Protein AF-A0A7C6M1J1-F1 (afdb_monomer_lite)

Radius of gyration: 15.51 Å; chains: 1; bounding box: 32×45×40 Å

pLDDT: mean 84.61, std 15.0, range [35.75, 97.56]

Structure (mmCIF, N/CA/C/O backbone):
data_AF-A0A7C6M1J1-F1
#
_entry.id   AF-A0A7C6M1J1-F1
#
loop_
_atom_site.group_PDB
_atom_site.id
_atom_site.type_symbol
_atom_site.label_atom_id
_atom_site.label_alt_id
_atom_site.label_comp_id
_atom_site.label_asym_id
_atom_site.label_entity_id
_atom_site.label_seq_id
_atom_site.pdbx_PDB_ins_code
_atom_site.Cartn_x
_atom_site.Cartn_y
_atom_site.Cartn_z
_atom_site.occupancy
_atom_site.B_iso_or_equiv
_atom_site.auth_seq_id
_atom_site.auth_comp_id
_atom_site.auth_asym_id
_atom_site.auth_atom_id
_atom_site.pdbx_PDB_model_num
ATOM 1 N N . MET A 1 1 ? -4.791 -29.884 -17.480 1.00 39.75 1 MET A N 1
ATOM 2 C CA . MET A 1 1 ? -4.613 -28.633 -18.248 1.00 39.75 1 MET A CA 1
ATOM 3 C C . MET A 1 1 ? -5.815 -27.739 -17.999 1.00 39.75 1 MET A C 1
ATOM 5 O O . MET A 1 1 ? -6.858 -27.961 -18.596 1.00 39.75 1 MET A O 1
ATOM 9 N N . ARG A 1 2 ? -5.715 -26.798 -17.052 1.00 35.75 2 ARG A N 1
ATOM 10 C CA . ARG A 1 2 ? -6.726 -25.742 -16.905 1.00 35.75 2 ARG A CA 1
ATOM 11 C C . ARG A 1 2 ? -6.400 -24.672 -17.945 1.00 35.75 2 ARG A C 1
ATOM 13 O O . ARG A 1 2 ? -5.273 -24.196 -17.995 1.00 35.75 2 ARG A O 1
ATOM 20 N N . SER A 1 3 ? -7.354 -24.401 -18.826 1.00 39.66 3 SER A N 1
ATOM 21 C CA . SER A 1 3 ? -7.228 -23.430 -19.911 1.00 39.66 3 SER A CA 1
ATOM 22 C C . SER A 1 3 ? -7.026 -22.025 -19.330 1.00 39.66 3 SER A C 1
ATOM 24 O O . SER A 1 3 ? -7.939 -21.470 -18.720 1.00 39.66 3 SER A O 1
ATOM 26 N N . PHE A 1 4 ? -5.840 -21.451 -19.552 1.00 48.91 4 PHE A N 1
ATOM 27 C CA . PHE A 1 4 ? -5.461 -20.077 -19.188 1.00 48.91 4 PHE A CA 1
ATOM 28 C C . PHE A 1 4 ? -6.349 -18.996 -19.835 1.00 48.91 4 PHE A C 1
ATOM 30 O O . PHE A 1 4 ? -6.321 -17.846 -19.424 1.00 48.91 4 PHE A O 1
ATOM 37 N N . ILE A 1 5 ? -7.178 -19.365 -20.817 1.00 41.62 5 ILE A N 1
ATOM 38 C CA . ILE A 1 5 ? -8.053 -18.447 -21.560 1.00 41.62 5 ILE A CA 1
ATOM 39 C C . ILE A 1 5 ? -9.382 -18.184 -20.811 1.00 41.62 5 ILE A C 1
ATOM 41 O O . ILE A 1 5 ? -10.115 -17.265 -21.160 1.00 41.62 5 ILE A O 1
ATOM 45 N N . GLN A 1 6 ? -9.697 -18.946 -19.750 1.00 38.12 6 GLN A N 1
ATOM 46 C CA . GLN A 1 6 ? -10.989 -18.871 -19.041 1.00 38.12 6 GLN A CA 1
ATOM 47 C C . GLN A 1 6 ? -10.956 -18.101 -17.702 1.00 38.12 6 GLN A C 1
ATOM 49 O O . GLN A 1 6 ? -11.938 -18.108 -16.963 1.00 38.12 6 GLN A O 1
ATOM 54 N N . GLN A 1 7 ? -9.861 -17.398 -17.396 1.00 42.59 7 GLN A N 1
ATOM 55 C CA . GLN A 1 7 ? -9.900 -16.237 -16.503 1.00 42.59 7 GLN A CA 1
ATOM 56 C C . GLN A 1 7 ? -10.086 -15.017 -17.408 1.00 42.59 7 GLN A C 1
ATOM 58 O O . GLN A 1 7 ? -9.130 -14.542 -18.010 1.00 42.59 7 GLN A O 1
ATOM 63 N N . TYR A 1 8 ? -11.339 -14.577 -17.576 1.00 45.59 8 TYR A N 1
ATOM 64 C CA . TYR A 1 8 ? -11.719 -13.305 -18.213 1.00 45.59 8 TYR A CA 1
ATOM 65 C C . TYR A 1 8 ? -10.682 -12.213 -17.905 1.00 45.59 8 TYR A C 1
ATOM 67 O O . TYR A 1 8 ? -10.181 -12.224 -16.798 1.00 45.59 8 TYR A O 1
ATOM 75 N N . MET A 1 9 ? -10.334 -11.304 -18.823 1.00 53.41 9 MET A N 1
ATOM 76 C CA . MET A 1 9 ? -9.285 -10.272 -18.638 1.00 53.41 9 MET A CA 1
ATOM 77 C C . MET A 1 9 ? -9.428 -9.459 -17.319 1.00 53.41 9 MET A C 1
ATOM 79 O O . MET A 1 9 ? -9.960 -8.352 -17.332 1.00 53.41 9 MET A O 1
ATOM 83 N N . VAL A 1 10 ? -8.977 -9.996 -16.176 1.00 68.31 10 VAL A N 1
ATOM 84 C CA . VAL A 1 10 ? -9.062 -9.367 -14.837 1.00 68.31 10 VAL A CA 1
ATOM 85 C C . VAL A 1 10 ? -7.762 -8.630 -14.501 1.00 68.31 10 VAL A C 1
ATOM 87 O O . VAL A 1 10 ? -7.732 -7.828 -13.568 1.00 68.31 10 VAL A O 1
ATOM 90 N N . SER A 1 11 ? -6.687 -8.889 -15.252 1.00 82.12 11 SER A N 1
ATOM 91 C CA . SER A 1 11 ? -5.349 -8.381 -14.970 1.00 82.12 11 SER A CA 1
ATOM 92 C C . SER A 1 11 ? -4.701 -7.682 -16.168 1.00 82.12 11 SER A C 1
ATOM 94 O O . SER A 1 11 ? -4.894 -8.059 -17.325 1.00 82.12 11 SER A O 1
ATOM 96 N N . ALA A 1 12 ? -3.909 -6.653 -15.876 1.00 91.56 12 ALA A N 1
ATOM 97 C CA . ALA A 1 12 ? -2.985 -6.013 -16.802 1.00 91.56 12 ALA A CA 1
ATOM 98 C C . ALA A 1 12 ? -1.554 -6.219 -16.301 1.00 91.56 12 ALA A C 1
ATOM 100 O O . ALA A 1 12 ? -1.294 -6.091 -15.107 1.00 91.56 12 ALA A O 1
ATOM 101 N N . GLN A 1 13 ? -0.632 -6.515 -17.213 1.00 93.38 13 GLN A N 1
ATOM 102 C CA . GLN A 1 13 ? 0.760 -6.824 -16.895 1.00 93.38 13 GLN A CA 1
ATOM 103 C C . GLN A 1 13 ? 1.692 -5.812 -17.559 1.00 93.38 13 GLN A C 1
ATOM 105 O O . GLN A 1 13 ? 1.496 -5.431 -18.716 1.00 93.38 13 GLN A O 1
ATOM 110 N N . TYR A 1 14 ? 2.704 -5.374 -16.817 1.00 94.50 14 TYR A N 1
ATOM 111 C CA . TYR A 1 14 ? 3.705 -4.409 -17.253 1.00 94.50 14 TYR A CA 1
ATOM 112 C C . TYR A 1 14 ? 5.095 -4.908 -16.877 1.00 94.50 14 TYR A C 1
ATOM 114 O O . TYR A 1 14 ? 5.297 -5.402 -15.773 1.00 94.50 14 TYR A O 1
ATOM 122 N N . PHE A 1 15 ? 6.078 -4.717 -17.753 1.00 92.88 15 PHE A N 1
ATOM 123 C CA . PHE A 1 15 ? 7.473 -4.949 -17.380 1.00 92.88 15 PHE A CA 1
ATOM 124 C C . PHE A 1 15 ? 7.910 -3.926 -16.332 1.00 92.88 15 PHE A C 1
ATOM 126 O O . PHE A 1 15 ? 7.716 -2.725 -16.542 1.00 92.88 15 PHE A O 1
ATOM 133 N N . ALA A 1 16 ? 8.521 -4.376 -15.232 1.00 91.44 16 ALA A N 1
ATOM 134 C CA . ALA A 1 16 ? 9.050 -3.472 -14.220 1.00 91.44 16 ALA A CA 1
ATOM 135 C C . ALA A 1 16 ? 10.371 -2.854 -14.723 1.00 91.44 16 ALA A C 1
ATOM 137 O O . ALA A 1 16 ? 11.372 -3.560 -14.892 1.00 91.44 16 ALA A O 1
ATOM 138 N N . PRO A 1 17 ? 10.428 -1.537 -14.996 1.00 92.25 17 PRO A N 1
ATOM 139 C CA . PRO A 1 17 ? 11.666 -0.908 -15.412 1.00 92.25 17 PRO A CA 1
ATOM 140 C C . PRO A 1 17 ? 12.626 -0.836 -14.224 1.00 92.25 17 PRO A C 1
ATOM 142 O O . PRO A 1 17 ? 12.234 -0.580 -13.089 1.00 92.25 17 PRO A O 1
ATOM 145 N N . ARG A 1 18 ? 13.927 -0.980 -14.481 1.00 89.12 18 ARG A N 1
ATOM 146 C CA . ARG A 1 18 ? 14.935 -0.769 -13.433 1.00 89.12 18 ARG A CA 1
ATOM 147 C C . ARG A 1 18 ? 15.025 0.710 -13.062 1.00 89.12 18 ARG A C 1
ATOM 149 O O . ARG A 1 18 ? 15.043 1.556 -13.951 1.00 89.12 18 ARG A O 1
ATOM 156 N N . GLY A 1 19 ? 15.232 1.022 -11.790 1.00 90.31 19 GLY A N 1
ATOM 157 C CA . GLY A 1 19 ? 15.528 2.381 -11.328 1.00 90.31 19 GLY A CA 1
ATOM 158 C C . GLY A 1 19 ? 14.300 3.176 -10.878 1.00 90.31 19 GLY A C 1
ATOM 159 O O . GLY A 1 19 ? 13.225 3.107 -11.472 1.00 90.31 19 GLY A O 1
ATOM 160 N N . LYS A 1 20 ? 14.511 3.959 -9.817 1.00 90.94 20 LYS A N 1
ATOM 161 C CA . LYS A 1 20 ? 13.488 4.676 -9.045 1.00 90.94 20 LYS A CA 1
ATOM 162 C C . LYS A 1 20 ? 12.581 5.566 -9.893 1.00 90.94 20 LYS A C 1
ATOM 164 O O . LYS A 1 20 ? 11.368 5.404 -9.848 1.00 90.94 20 LYS A O 1
ATOM 169 N N . GLU A 1 21 ? 13.153 6.458 -10.701 1.00 93.31 21 GLU A N 1
ATOM 170 C CA . GLU A 1 21 ? 12.374 7.412 -11.507 1.00 93.31 21 GLU A CA 1
ATOM 171 C C . GLU A 1 21 ? 11.482 6.718 -12.540 1.00 93.31 21 GLU A C 1
ATOM 173 O O . GLU A 1 21 ? 10.335 7.108 -12.739 1.00 93.31 21 GLU A O 1
ATOM 178 N N . ARG A 1 22 ? 11.975 5.640 -13.160 1.00 94.69 22 ARG A N 1
ATOM 179 C CA . ARG A 1 22 ? 11.190 4.880 -14.140 1.00 94.69 22 ARG A CA 1
ATOM 180 C C . ARG A 1 22 ? 10.049 4.110 -13.483 1.00 94.69 22 ARG A C 1
ATOM 182 O O . ARG A 1 22 ? 8.973 4.032 -14.068 1.00 94.69 22 ARG A O 1
ATOM 189 N N . LEU A 1 23 ? 10.258 3.578 -12.276 1.00 93.69 23 LEU A N 1
ATOM 190 C CA . LEU A 1 23 ? 9.185 2.961 -11.490 1.00 93.69 23 LEU A CA 1
ATOM 191 C C . LEU A 1 23 ? 8.139 3.985 -11.050 1.00 93.69 23 LEU A C 1
ATOM 193 O O . LEU A 1 23 ? 6.949 3.696 -11.136 1.00 93.69 23 LEU A O 1
ATOM 197 N N . MET A 1 24 ? 8.563 5.182 -10.636 1.00 95.25 24 MET A N 1
ATOM 198 C CA . MET A 1 24 ? 7.642 6.278 -10.322 1.00 95.25 24 MET A CA 1
ATOM 199 C C . MET A 1 24 ? 6.811 6.665 -11.551 1.00 95.25 24 MET A C 1
ATOM 201 O O . MET A 1 24 ? 5.588 6.732 -11.465 1.00 95.25 24 MET A O 1
ATOM 205 N N . PHE A 1 25 ? 7.451 6.833 -12.711 1.00 96.75 25 PHE A N 1
ATOM 206 C CA . PHE A 1 25 ? 6.751 7.139 -13.958 1.00 96.75 25 PHE A CA 1
ATOM 207 C C . PHE A 1 25 ? 5.771 6.029 -14.361 1.00 96.75 25 PHE A C 1
ATOM 209 O O . PHE A 1 25 ? 4.635 6.308 -14.735 1.00 96.75 25 PHE A O 1
ATOM 216 N N . LEU A 1 26 ? 6.164 4.755 -14.247 1.00 96.31 26 LEU A N 1
ATOM 217 C CA . LEU A 1 26 ? 5.249 3.644 -14.517 1.00 96.31 26 LEU A CA 1
ATOM 218 C C . LEU A 1 26 ? 4.061 3.635 -13.542 1.00 96.31 26 LEU A C 1
ATOM 220 O O . LEU A 1 26 ? 2.934 3.398 -13.974 1.00 96.31 26 LEU A O 1
ATOM 224 N N . GLY A 1 27 ? 4.295 3.931 -12.261 1.00 96.50 27 GLY A N 1
ATOM 225 C CA . GLY A 1 27 ? 3.242 4.097 -11.259 1.00 96.50 27 GLY A CA 1
ATOM 226 C C . GLY A 1 27 ? 2.224 5.157 -11.669 1.00 96.50 27 GLY A C 1
ATOM 227 O O . GLY A 1 27 ? 1.030 4.870 -11.711 1.00 96.50 27 GLY A O 1
ATOM 228 N N . GLU A 1 28 ? 2.681 6.340 -12.075 1.00 97.38 28 GLU A N 1
ATOM 229 C CA . GLU A 1 28 ? 1.805 7.410 -12.571 1.00 97.38 28 GLU A CA 1
ATOM 230 C C . GLU A 1 28 ? 0.944 6.934 -13.757 1.00 97.38 28 GLU A C 1
ATOM 232 O O . GLU A 1 28 ? -0.279 7.090 -13.763 1.00 97.38 28 GLU A O 1
ATOM 237 N N . GLN A 1 29 ? 1.562 6.275 -14.744 1.00 97.38 29 GLN A N 1
ATOM 238 C CA . GLN A 1 29 ? 0.852 5.759 -15.920 1.00 97.38 29 GLN A CA 1
ATOM 239 C C . GLN A 1 29 ? -0.178 4.678 -15.568 1.00 97.38 29 GLN A C 1
ATOM 241 O O . GLN A 1 29 ? -1.251 4.624 -16.174 1.00 97.38 29 GLN A O 1
ATOM 246 N N . ILE A 1 30 ? 0.131 3.803 -14.608 1.00 96.12 30 ILE A N 1
ATOM 247 C CA . ILE A 1 30 ? -0.793 2.768 -14.134 1.00 96.12 30 ILE A CA 1
ATOM 248 C C . ILE A 1 30 ? -1.949 3.393 -13.354 1.00 96.12 30 ILE A C 1
ATOM 250 O O . ILE A 1 30 ? -3.094 3.002 -13.580 1.00 96.12 30 ILE A O 1
ATOM 254 N N . ALA A 1 31 ? -1.687 4.388 -12.503 1.00 95.88 31 ALA A N 1
ATOM 255 C CA . ALA A 1 31 ? -2.737 5.112 -11.796 1.00 95.88 31 ALA A CA 1
ATOM 256 C C . ALA A 1 31 ? -3.703 5.782 -12.782 1.00 95.88 31 ALA A C 1
ATOM 258 O O . ALA A 1 31 ? -4.908 5.569 -12.679 1.00 95.88 31 ALA A O 1
ATOM 259 N N . HIS A 1 32 ? -3.195 6.482 -13.800 1.00 95.75 32 HIS A N 1
ATOM 260 C CA . HIS A 1 32 ? -4.041 7.094 -14.832 1.00 95.75 32 HIS A CA 1
ATOM 261 C C . HIS A 1 32 ? -4.907 6.089 -15.606 1.00 95.75 32 HIS A C 1
ATOM 263 O O . HIS A 1 32 ? -6.001 6.440 -16.042 1.00 95.75 32 HIS A O 1
ATOM 269 N N . LYS A 1 33 ? -4.435 4.852 -15.799 1.00 95.75 33 LYS A N 1
ATOM 270 C CA . LYS A 1 33 ? -5.155 3.829 -16.575 1.00 95.75 33 LYS A CA 1
ATOM 271 C C . LYS A 1 33 ? -6.153 3.020 -15.754 1.00 95.75 33 LYS A C 1
ATOM 273 O O . LYS A 1 33 ? -7.193 2.645 -16.286 1.00 95.75 33 LYS A O 1
ATOM 278 N N . HIS A 1 34 ? -5.823 2.708 -14.502 1.00 95.06 34 HIS A N 1
ATOM 279 C CA . HIS A 1 34 ? -6.529 1.671 -13.737 1.00 95.06 34 HIS A CA 1
ATOM 280 C C . HIS A 1 34 ? -7.237 2.175 -12.488 1.00 95.06 34 HIS A C 1
ATOM 282 O O . HIS A 1 34 ? -8.162 1.510 -12.012 1.00 95.06 34 HIS A O 1
ATOM 288 N N . LEU A 1 35 ? -6.815 3.320 -11.948 1.00 94.44 35 LEU A N 1
ATOM 289 C CA . LEU A 1 35 ? -7.343 3.842 -10.698 1.00 94.44 35 LEU A CA 1
ATOM 290 C C . LEU A 1 35 ? -8.625 4.641 -10.949 1.00 94.44 35 LEU A C 1
ATOM 292 O O . LEU A 1 35 ? -8.631 5.644 -11.659 1.00 94.44 35 LEU A O 1
ATOM 296 N N . SER A 1 36 ? -9.709 4.226 -10.306 1.00 93.75 36 SER A N 1
ATOM 297 C CA . SER A 1 36 ? -10.961 4.975 -10.248 1.00 93.75 36 SER A CA 1
ATOM 298 C C . SER A 1 36 ? -11.002 5.873 -9.010 1.00 93.75 36 SER A C 1
ATOM 300 O O . SER A 1 36 ? -10.439 5.559 -7.958 1.00 93.75 36 SER A O 1
ATOM 302 N N . TYR A 1 37 ? -11.754 6.973 -9.086 1.00 90.81 37 TYR A N 1
ATOM 303 C CA . TYR A 1 37 ? -12.039 7.824 -7.924 1.00 90.81 37 TYR A CA 1
ATOM 304 C C . TYR A 1 37 ? -12.791 7.072 -6.809 1.00 90.81 37 TYR A C 1
ATOM 306 O O . TYR A 1 37 ? -12.725 7.462 -5.645 1.00 90.81 37 TYR A O 1
ATOM 314 N N . THR A 1 38 ? -13.503 5.995 -7.155 1.00 93.31 38 THR A N 1
ATOM 315 C CA . THR A 1 38 ? -14.235 5.150 -6.201 1.00 93.31 38 THR A CA 1
ATOM 316 C C . THR A 1 38 ? -13.354 4.134 -5.489 1.00 93.31 38 THR A C 1
ATOM 318 O O . THR A 1 38 ? -13.796 3.592 -4.479 1.00 93.31 38 THR A O 1
ATOM 321 N N . ASP A 1 39 ? -12.144 3.872 -5.992 1.00 95.44 39 ASP A N 1
ATOM 322 C CA . ASP A 1 39 ? -11.244 2.887 -5.397 1.00 95.44 39 ASP A CA 1
ATOM 323 C C . ASP A 1 39 ? -10.666 3.446 -4.094 1.00 95.44 39 ASP A C 1
ATOM 325 O O . ASP A 1 39 ? -10.017 4.504 -4.083 1.00 95.44 39 ASP A O 1
ATOM 329 N N . ARG A 1 40 ? -10.924 2.744 -2.988 1.00 95.94 40 ARG A N 1
ATOM 330 C CA . ARG A 1 40 ? -10.540 3.149 -1.633 1.00 95.94 40 ARG A CA 1
ATOM 331 C C . ARG A 1 40 ? -9.572 2.177 -0.989 1.00 95.94 40 ARG A C 1
ATOM 333 O O . ARG A 1 40 ? -8.663 2.648 -0.325 1.00 95.94 40 ARG A O 1
ATOM 340 N N . LEU A 1 41 ? -9.738 0.871 -1.168 1.00 97.25 41 LEU A N 1
ATOM 341 C CA . LEU A 1 41 ? -8.800 -0.118 -0.642 1.00 97.25 41 LEU A CA 1
ATOM 342 C C . LEU A 1 41 ? -7.874 -0.577 -1.766 1.00 97.25 41 LEU A C 1
ATOM 344 O O . LEU A 1 41 ? -8.308 -1.3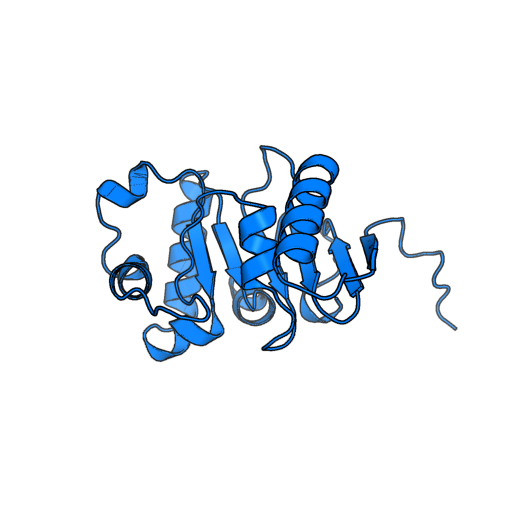05 -2.656 1.00 97.25 41 LEU A O 1
ATOM 348 N N . ILE A 1 42 ? -6.615 -0.147 -1.724 1.00 97.56 42 ILE A N 1
ATOM 349 C CA . ILE A 1 42 ? -5.594 -0.522 -2.708 1.00 97.56 42 ILE A CA 1
ATOM 350 C C . ILE A 1 42 ? -4.613 -1.479 -2.034 1.00 97.56 42 ILE A C 1
ATOM 352 O O . ILE A 1 42 ? -3.906 -1.086 -1.107 1.00 97.56 42 ILE A O 1
ATOM 356 N N . GLY A 1 43 ? -4.582 -2.733 -2.476 1.00 96.69 43 GLY A N 1
ATOM 357 C CA . GLY A 1 43 ? -3.676 -3.750 -1.947 1.00 96.69 43 GLY A CA 1
ATOM 358 C C . GLY A 1 43 ? -2.387 -3.824 -2.757 1.00 96.69 43 GLY A C 1
ATOM 359 O O . GLY A 1 43 ? -2.437 -3.952 -3.977 1.00 96.69 43 GLY A O 1
ATOM 360 N N . ILE A 1 44 ? -1.236 -3.780 -2.094 1.00 95.44 44 ILE A N 1
ATOM 361 C CA . ILE A 1 44 ? 0.080 -3.950 -2.715 1.00 95.44 44 ILE A CA 1
ATOM 362 C C . ILE A 1 44 ? 0.717 -5.238 -2.186 1.00 95.44 44 ILE A C 1
ATOM 364 O O . ILE A 1 44 ? 0.753 -5.482 -0.974 1.00 95.44 44 ILE A O 1
ATOM 368 N N . ILE A 1 45 ? 1.235 -6.054 -3.099 1.00 93.69 45 ILE A N 1
ATOM 369 C CA . ILE A 1 45 ? 1.897 -7.333 -2.828 1.00 93.69 45 ILE A CA 1
ATOM 370 C C . ILE A 1 45 ? 3.223 -7.346 -3.584 1.00 93.69 45 ILE A C 1
ATOM 372 O O . ILE A 1 45 ? 3.323 -6.812 -4.684 1.00 93.69 45 ILE A O 1
ATOM 376 N N . GLY A 1 46 ? 4.261 -7.918 -2.985 1.00 89.94 46 GLY A N 1
ATOM 377 C CA . GLY A 1 46 ? 5.569 -8.032 -3.618 1.00 89.94 46 GLY A CA 1
ATOM 378 C C . GLY A 1 46 ? 6.691 -8.157 -2.603 1.00 89.94 46 GLY A C 1
ATOM 379 O O . GLY A 1 46 ? 6.556 -7.741 -1.445 1.00 89.94 46 GLY A O 1
ATOM 380 N N . ASP A 1 47 ? 7.822 -8.689 -3.047 1.00 82.81 47 ASP A N 1
ATOM 381 C CA . ASP A 1 47 ? 8.972 -8.942 -2.187 1.00 82.81 47 ASP A CA 1
ATOM 382 C C . ASP A 1 47 ? 9.661 -7.655 -1.713 1.00 82.81 47 ASP A C 1
ATOM 384 O O . ASP A 1 47 ? 9.485 -6.552 -2.252 1.00 82.81 47 ASP A O 1
ATOM 388 N N . ALA A 1 48 ? 10.431 -7.771 -0.630 1.00 77.62 48 ALA A N 1
ATOM 389 C CA . ALA A 1 48 ? 11.282 -6.682 -0.163 1.00 77.62 48 ALA A CA 1
ATOM 390 C C . ALA A 1 48 ? 12.298 -6.307 -1.256 1.00 77.62 48 ALA A C 1
ATOM 392 O O . ALA A 1 48 ? 12.842 -7.175 -1.931 1.00 77.62 48 ALA A O 1
ATOM 393 N N . GLY A 1 49 ? 12.538 -5.009 -1.452 1.00 76.94 49 GLY A N 1
ATOM 394 C CA . GLY A 1 49 ? 13.463 -4.531 -2.486 1.00 76.94 49 GLY A CA 1
ATOM 395 C C . GLY A 1 49 ? 12.907 -4.511 -3.918 1.00 76.94 49 GLY A C 1
ATOM 396 O O . GLY A 1 49 ? 13.601 -4.037 -4.812 1.00 76.94 49 GLY A O 1
ATOM 397 N N . ALA A 1 50 ? 11.650 -4.911 -4.154 1.00 81.44 50 ALA A N 1
ATOM 398 C CA . ALA A 1 50 ? 11.016 -4.864 -5.482 1.00 81.44 50 ALA A CA 1
ATOM 399 C C . ALA A 1 50 ? 10.700 -3.436 -5.995 1.00 81.44 50 ALA A C 1
ATOM 401 O O . ALA A 1 50 ? 10.126 -3.261 -7.065 1.00 81.44 50 ALA A O 1
ATOM 402 N N . GLY A 1 51 ? 11.042 -2.390 -5.233 1.00 84.00 51 GLY A N 1
ATOM 403 C CA . GLY A 1 51 ? 10.780 -0.996 -5.607 1.00 84.00 51 GLY A CA 1
ATOM 404 C C . GLY A 1 51 ? 9.352 -0.509 -5.325 1.00 84.00 51 GLY A C 1
ATOM 405 O O . GLY A 1 51 ? 8.942 0.514 -5.879 1.00 84.00 51 GLY A O 1
ATOM 406 N N . LYS A 1 52 ? 8.613 -1.199 -4.439 1.00 87.69 52 LYS A N 1
ATOM 407 C CA . LYS A 1 52 ? 7.230 -0.872 -4.041 1.00 87.69 52 LYS A CA 1
ATOM 408 C C . LYS A 1 52 ? 7.054 0.596 -3.650 1.00 87.69 52 LYS A C 1
ATOM 410 O O . LYS A 1 52 ? 6.205 1.271 -4.219 1.00 87.69 52 LYS A O 1
ATOM 415 N N . SER A 1 53 ? 7.914 1.120 -2.775 1.00 86.75 53 SER A N 1
ATOM 416 C CA . SER A 1 53 ? 7.846 2.507 -2.296 1.00 86.75 53 SER A CA 1
ATOM 417 C C . SER A 1 53 ? 7.935 3.526 -3.435 1.00 86.75 53 SER A C 1
ATOM 419 O O . SER A 1 53 ? 7.174 4.492 -3.482 1.00 86.75 53 SER A O 1
ATOM 421 N N . SER A 1 54 ? 8.833 3.295 -4.399 1.00 91.00 54 SER A N 1
ATOM 422 C CA . SER A 1 54 ? 8.982 4.158 -5.579 1.00 91.00 54 SER A CA 1
ATOM 423 C C . SER A 1 54 ? 7.750 4.083 -6.478 1.00 91.00 54 SER A C 1
ATOM 425 O O . SER A 1 54 ? 7.237 5.106 -6.923 1.00 91.00 54 SER A O 1
ATOM 427 N N . PHE A 1 55 ? 7.232 2.879 -6.702 1.00 93.25 55 PHE A N 1
ATOM 428 C CA . PHE A 1 55 ? 6.030 2.671 -7.498 1.00 93.25 55 PHE A CA 1
ATOM 429 C C . PHE A 1 55 ? 4.783 3.322 -6.867 1.00 93.25 55 PHE A C 1
ATOM 431 O O . PHE A 1 55 ? 4.070 4.073 -7.534 1.00 93.25 55 PHE A O 1
ATOM 438 N N . VAL A 1 56 ? 4.561 3.114 -5.564 1.00 92.38 56 VAL A N 1
ATOM 439 C CA . VAL A 1 56 ? 3.445 3.697 -4.800 1.00 92.38 56 VAL A CA 1
ATOM 440 C C . VAL A 1 56 ? 3.508 5.225 -4.811 1.00 92.38 56 VAL A C 1
ATOM 442 O O . VAL A 1 56 ? 2.481 5.866 -5.019 1.00 92.38 56 VAL A O 1
ATOM 445 N N . LYS A 1 57 ? 4.697 5.827 -4.672 1.00 91.94 57 LYS A N 1
ATOM 446 C CA . LYS A 1 57 ? 4.877 7.287 -4.801 1.00 91.94 57 LYS A CA 1
ATOM 447 C C . LYS A 1 57 ? 4.518 7.819 -6.184 1.00 91.94 57 LYS A C 1
ATOM 449 O O . LYS A 1 57 ? 4.011 8.931 -6.286 1.00 91.94 57 LYS A O 1
ATOM 454 N N . GLY A 1 58 ? 4.788 7.038 -7.229 1.00 94.19 58 GLY A N 1
ATOM 455 C CA . GLY A 1 58 ? 4.359 7.349 -8.589 1.00 94.19 58 GLY A CA 1
ATOM 456 C C . GLY A 1 58 ? 2.839 7.331 -8.736 1.00 94.19 58 GLY A C 1
ATOM 457 O O . GLY A 1 58 ? 2.257 8.250 -9.303 1.00 94.19 58 GLY A O 1
ATOM 458 N N . MET A 1 59 ? 2.185 6.308 -8.179 1.00 95.06 59 MET A N 1
ATOM 459 C CA . MET A 1 59 ? 0.725 6.179 -8.222 1.00 95.06 59 MET A CA 1
ATOM 460 C C . MET A 1 59 ? -0.019 7.210 -7.371 1.00 95.06 59 MET A C 1
ATOM 462 O O . MET A 1 59 ? -1.121 7.628 -7.725 1.00 95.06 59 MET A O 1
ATOM 466 N N . PHE A 1 60 ? 0.558 7.587 -6.231 1.00 93.25 60 PHE A N 1
ATOM 467 C CA . PHE A 1 60 ? -0.049 8.484 -5.253 1.00 93.25 60 PHE A CA 1
ATOM 468 C C . PHE A 1 60 ? 0.933 9.606 -4.886 1.00 93.25 60 PHE A C 1
ATOM 470 O O . PHE A 1 60 ? 1.547 9.571 -3.814 1.00 93.25 60 PHE A O 1
ATOM 477 N N . PRO A 1 61 ? 1.098 10.620 -5.757 1.00 89.31 61 PRO A N 1
ATOM 478 C CA . PRO A 1 61 ? 1.978 11.748 -5.482 1.00 89.31 61 PRO A CA 1
ATOM 479 C C . PRO A 1 61 ? 1.628 12.437 -4.156 1.00 89.31 61 PRO A C 1
ATOM 481 O O . PRO A 1 61 ? 0.466 12.728 -3.877 1.00 89.31 61 PRO A O 1
ATOM 484 N N . GLY A 1 62 ? 2.642 12.691 -3.326 1.00 85.94 62 GLY A N 1
ATOM 485 C CA . GLY A 1 62 ? 2.477 13.312 -2.005 1.00 85.94 62 GLY A CA 1
ATOM 486 C C . GLY A 1 62 ? 2.044 12.359 -0.881 1.00 85.94 62 GLY A C 1
ATOM 487 O O . GLY A 1 62 ? 1.998 12.786 0.274 1.00 85.94 62 GLY A O 1
ATOM 488 N N . LEU A 1 63 ? 1.776 11.078 -1.174 1.00 88.06 63 LEU A N 1
ATOM 489 C CA . LEU A 1 63 ? 1.492 10.077 -0.147 1.00 88.06 63 LEU A CA 1
ATOM 490 C C . LEU A 1 63 ? 2.724 9.852 0.735 1.00 88.06 63 LEU A C 1
ATOM 492 O O . LEU A 1 63 ? 3.816 9.535 0.261 1.00 88.06 63 LEU A O 1
ATOM 496 N N . GLN A 1 64 ? 2.533 10.010 2.041 1.00 82.44 64 GLN A N 1
ATOM 497 C CA . GLN A 1 64 ? 3.576 9.783 3.032 1.00 82.44 64 GLN A CA 1
ATOM 498 C C . GLN A 1 64 ? 3.588 8.309 3.437 1.00 82.44 64 GLN A C 1
ATOM 500 O O . GLN A 1 64 ? 2.624 7.837 4.040 1.00 82.44 64 GLN A O 1
ATOM 505 N N . LEU A 1 65 ? 4.679 7.609 3.129 1.00 81.06 65 LEU A N 1
ATOM 506 C CA . LEU A 1 65 ? 4.872 6.207 3.502 1.00 81.06 65 LEU A CA 1
ATOM 507 C C . LEU A 1 65 ? 5.376 6.092 4.949 1.00 81.06 65 LEU A C 1
ATOM 509 O O . LEU A 1 65 ? 6.143 6.943 5.404 1.00 81.06 65 LEU A O 1
ATOM 513 N N . SER A 1 66 ? 4.952 5.050 5.672 1.00 68.75 66 SER A N 1
ATOM 514 C CA . SER A 1 66 ? 5.384 4.785 7.059 1.00 68.75 66 SER A CA 1
ATOM 515 C C . SER A 1 66 ? 6.852 4.363 7.159 1.00 68.75 66 SER A C 1
ATOM 517 O O . SER A 1 66 ? 7.533 4.674 8.139 1.00 68.75 66 SER A O 1
ATOM 519 N N . ASN A 1 67 ? 7.319 3.670 6.123 1.00 67.06 67 ASN A N 1
ATOM 520 C CA . ASN A 1 67 ? 8.691 3.244 5.930 1.00 67.06 67 ASN A CA 1
ATOM 521 C C . ASN A 1 67 ? 9.095 3.620 4.501 1.00 67.06 67 ASN A C 1
ATOM 523 O O . ASN A 1 67 ? 8.547 3.102 3.529 1.00 67.06 67 ASN A O 1
ATOM 527 N N . ASP A 1 68 ? 10.001 4.576 4.382 1.00 65.00 68 ASP A N 1
ATOM 528 C CA . ASP A 1 68 ? 10.676 4.911 3.134 1.00 65.00 68 ASP A CA 1
ATOM 529 C C . ASP A 1 68 ? 12.144 4.522 3.298 1.00 65.00 68 ASP A C 1
ATOM 531 O O . ASP A 1 68 ? 12.631 4.543 4.427 1.00 65.00 68 ASP A O 1
ATOM 535 N N . ASP A 1 69 ? 12.840 4.197 2.205 1.00 57.38 69 ASP A N 1
ATOM 536 C CA . ASP A 1 69 ? 14.181 3.574 2.220 1.00 57.38 69 ASP A CA 1
ATOM 537 C C . ASP A 1 69 ? 15.223 4.314 3.103 1.00 57.38 69 ASP A C 1
ATOM 539 O O . ASP A 1 69 ? 16.218 3.716 3.506 1.00 57.38 69 ASP A O 1
ATOM 543 N N . ASP A 1 70 ? 14.965 5.579 3.461 1.00 53.84 70 ASP A N 1
ATOM 544 C CA . ASP A 1 70 ? 15.837 6.437 4.267 1.00 53.84 70 ASP A CA 1
ATOM 545 C C . ASP A 1 70 ? 15.249 6.885 5.631 1.00 53.84 70 ASP A C 1
ATOM 547 O O . ASP A 1 70 ? 15.995 7.389 6.474 1.00 53.84 70 ASP A O 1
ATOM 551 N N . ILE A 1 71 ? 13.929 6.779 5.878 1.00 60.62 71 ILE A N 1
ATOM 552 C CA . ILE A 1 71 ? 13.271 7.391 7.057 1.00 60.62 71 ILE A CA 1
ATOM 553 C C . ILE A 1 71 ? 12.078 6.559 7.554 1.00 60.62 71 ILE A C 1
ATOM 555 O O . ILE A 1 71 ? 11.075 6.393 6.857 1.00 60.62 71 ILE A O 1
ATOM 559 N N . VAL A 1 72 ? 12.136 6.154 8.826 1.00 65.75 72 VAL A N 1
ATOM 560 C CA . VAL A 1 72 ? 10.981 5.654 9.589 1.00 65.75 72 VAL A CA 1
ATOM 561 C C . VAL A 1 72 ? 10.236 6.835 10.205 1.00 65.75 72 VAL A C 1
ATOM 563 O O . VAL A 1 72 ? 10.856 7.688 10.841 1.00 65.75 72 VAL A O 1
ATOM 566 N N . ARG A 1 73 ? 8.909 6.885 10.045 1.00 68.69 73 ARG A N 1
ATOM 567 C CA . ARG A 1 73 ? 8.052 7.975 10.544 1.00 68.69 73 ARG A CA 1
ATOM 568 C C . ARG A 1 73 ? 7.265 7.556 11.797 1.00 68.69 73 ARG A C 1
ATOM 570 O O . ARG A 1 73 ? 6.282 6.824 11.665 1.00 68.69 73 ARG A O 1
ATOM 577 N N . PRO A 1 74 ? 7.656 7.998 13.012 1.00 67.50 74 PRO A N 1
ATOM 578 C CA . PRO A 1 74 ? 6.978 7.614 14.255 1.00 67.50 74 PRO A CA 1
ATOM 579 C C . PRO A 1 74 ? 5.502 8.026 14.315 1.00 67.50 74 PRO A C 1
ATOM 581 O O . PRO A 1 74 ? 4.683 7.297 14.868 1.00 67.50 74 PRO A O 1
ATOM 584 N N . ASP A 1 75 ? 5.146 9.156 13.702 1.00 66.62 75 ASP A N 1
ATOM 585 C CA . ASP A 1 75 ? 3.769 9.639 13.565 1.00 66.62 75 ASP A CA 1
ATOM 586 C C . ASP A 1 75 ? 2.891 8.650 12.783 1.00 66.62 75 ASP A C 1
ATOM 588 O O . ASP A 1 75 ? 1.759 8.373 13.176 1.00 66.62 75 ASP A O 1
ATOM 592 N N . LYS A 1 76 ? 3.438 8.035 11.727 1.00 72.12 76 LYS A N 1
ATOM 593 C CA . LYS A 1 76 ? 2.742 7.000 10.947 1.00 72.12 76 LYS A CA 1
ATOM 594 C C . LYS A 1 76 ? 2.626 5.674 11.687 1.00 72.12 76 LYS A C 1
ATOM 596 O O . LYS A 1 76 ? 1.648 4.969 11.487 1.00 72.12 76 LYS A O 1
ATOM 601 N N . ILE A 1 77 ? 3.567 5.349 12.571 1.00 72.69 77 ILE A N 1
ATOM 602 C CA . ILE A 1 77 ? 3.469 4.157 13.427 1.00 72.69 77 ILE A CA 1
ATOM 603 C C . ILE A 1 77 ? 2.321 4.312 14.432 1.00 72.69 77 ILE A C 1
ATOM 605 O O . ILE A 1 77 ? 1.575 3.364 14.678 1.00 72.69 77 ILE A O 1
ATOM 609 N N . MET A 1 78 ? 2.154 5.509 14.998 1.00 73.62 78 MET A N 1
ATOM 610 C CA . MET A 1 78 ? 1.137 5.771 16.022 1.00 73.62 78 MET A CA 1
ATOM 611 C C . MET A 1 78 ? -0.259 6.056 15.453 1.00 73.62 78 MET A C 1
ATOM 613 O O . MET A 1 78 ? -1.221 6.068 16.218 1.00 73.62 78 MET A O 1
ATOM 617 N N . GLN A 1 79 ? -0.399 6.202 14.130 1.00 73.81 79 GLN A N 1
ATOM 618 C CA . GLN A 1 79 ? -1.651 6.602 13.470 1.00 73.81 79 GLN A CA 1
ATOM 619 C C . GLN A 1 79 ? -2.854 5.686 13.755 1.00 73.81 79 GLN A C 1
ATOM 621 O O . GLN A 1 79 ? -3.995 6.116 13.601 1.00 73.81 79 GLN A O 1
ATOM 626 N N . ILE A 1 80 ? -2.607 4.430 14.153 1.00 74.69 80 ILE A N 1
ATOM 627 C CA . ILE A 1 80 ? -3.659 3.474 14.533 1.00 74.69 80 ILE A CA 1
ATOM 628 C C . ILE A 1 80 ? -4.219 3.777 15.925 1.00 74.69 80 ILE A C 1
ATOM 630 O O . ILE A 1 80 ? -5.413 3.616 16.156 1.00 74.69 80 ILE A O 1
ATOM 634 N N . ARG A 1 81 ? -3.359 4.199 16.858 1.00 70.38 81 ARG A N 1
ATOM 635 C CA . ARG A 1 81 ? -3.723 4.419 18.265 1.00 70.38 81 ARG A CA 1
ATOM 636 C C . ARG A 1 81 ? -4.178 5.844 18.538 1.00 70.38 81 ARG A C 1
ATOM 638 O O . ARG A 1 81 ? -5.034 6.041 19.392 1.00 70.38 81 ARG A O 1
ATOM 645 N N . ASP A 1 82 ? -3.609 6.806 17.822 1.00 68.00 82 ASP A N 1
ATOM 646 C CA . ASP A 1 82 ? -3.948 8.219 17.951 1.00 68.00 82 ASP A CA 1
ATOM 647 C C . ASP A 1 82 ? -4.047 8.849 16.552 1.00 68.00 82 ASP A C 1
ATOM 649 O O . ASP A 1 82 ? -3.053 9.346 16.007 1.00 68.00 82 ASP A O 1
ATOM 653 N N . PRO A 1 83 ? -5.214 8.750 15.888 1.00 61.28 83 PRO A N 1
ATOM 654 C CA . PRO A 1 83 ? -5.425 9.405 14.608 1.00 61.28 83 PRO A CA 1
ATOM 655 C C . PRO A 1 83 ? -5.453 10.924 14.830 1.00 61.28 83 PRO A C 1
ATOM 657 O O . PRO A 1 83 ? -6.500 11.499 15.122 1.00 61.28 83 PRO A O 1
ATOM 660 N N . PHE A 1 84 ? -4.287 11.570 14.707 1.00 57.69 84 PHE A N 1
ATOM 661 C CA . PHE A 1 84 ? -4.134 13.018 14.864 1.00 57.69 84 PHE A CA 1
ATOM 662 C C . PHE A 1 84 ? -5.166 13.799 14.021 1.00 57.69 84 PHE A C 1
ATOM 664 O O . PHE A 1 84 ? -5.429 13.411 12.881 1.00 57.69 84 PHE A O 1
ATOM 671 N N . PRO A 1 85 ? -5.691 14.944 14.499 1.00 54.03 85 PRO A N 1
ATOM 672 C CA . PRO A 1 85 ? -6.657 15.765 13.755 1.00 54.03 85 PRO A CA 1
ATOM 673 C C . PRO A 1 85 ? -6.179 16.177 12.350 1.00 54.03 85 PRO A C 1
ATOM 675 O O . PRO A 1 85 ? -6.972 16.262 11.415 1.00 54.03 85 PRO A O 1
ATOM 678 N N . ASP A 1 86 ? -4.869 16.357 12.161 1.00 53.12 86 ASP A N 1
ATOM 679 C CA . ASP A 1 86 ? -4.281 16.737 10.870 1.00 53.12 86 ASP A CA 1
ATOM 680 C C . ASP A 1 86 ? -4.330 15.616 9.811 1.00 53.12 86 ASP A C 1
ATOM 682 O O . ASP A 1 86 ? -4.229 15.891 8.612 1.00 53.12 86 ASP A O 1
ATOM 686 N N . LEU A 1 87 ? -4.564 14.353 10.208 1.00 54.44 87 LEU A N 1
ATOM 687 C CA . LEU A 1 87 ? -4.814 13.253 9.265 1.00 54.44 87 LEU A CA 1
ATOM 688 C C . LEU A 1 87 ? -6.129 13.453 8.486 1.00 54.44 87 LEU A C 1
ATOM 690 O O . LEU A 1 87 ? -6.279 12.888 7.403 1.00 54.44 87 LEU A O 1
ATOM 694 N N . GLU A 1 88 ? -7.075 14.266 8.973 1.00 55.19 88 GLU A N 1
ATOM 695 C CA . GLU A 1 88 ? -8.373 14.475 8.312 1.00 55.19 88 GLU A CA 1
ATOM 696 C C . GLU A 1 88 ? -8.269 15.160 6.937 1.00 55.19 88 GLU A C 1
ATOM 698 O O . GLU A 1 88 ? -9.172 15.017 6.100 1.00 55.19 88 GLU A O 1
ATOM 703 N N . GLN A 1 89 ? -7.157 15.848 6.664 1.00 61.81 89 GLN A N 1
ATOM 704 C CA . GLN A 1 89 ? -6.908 16.532 5.390 1.00 61.81 89 GLN A CA 1
ATOM 705 C C . GLN A 1 89 ? -6.251 15.628 4.334 1.00 61.81 89 GLN A C 1
ATOM 707 O O . GLN A 1 89 ? -6.207 15.990 3.157 1.00 61.81 89 GLN A O 1
ATOM 712 N N . ALA A 1 90 ? -5.768 14.440 4.713 1.00 69.69 90 ALA A N 1
ATOM 713 C CA . ALA A 1 90 ? -5.114 13.534 3.776 1.00 69.69 90 ALA A CA 1
ATOM 714 C C . ALA A 1 90 ? -6.114 12.939 2.767 1.00 69.69 90 ALA A C 1
ATOM 716 O O . ALA A 1 90 ? -7.208 12.473 3.113 1.00 69.69 90 ALA A O 1
ATOM 717 N N . THR A 1 91 ? -5.718 12.930 1.492 1.00 73.19 91 THR A N 1
ATOM 718 C CA . THR A 1 91 ? -6.495 12.338 0.390 1.00 73.19 91 THR A CA 1
ATOM 719 C C . THR A 1 91 ? -6.299 10.825 0.287 1.00 73.19 91 THR A C 1
ATOM 721 O O . THR A 1 91 ? -7.184 10.125 -0.206 1.00 73.19 91 THR A O 1
ATOM 724 N N . ALA A 1 92 ? -5.172 10.312 0.785 1.00 85.19 92 ALA A N 1
ATOM 725 C CA . ALA A 1 92 ? -4.872 8.891 0.873 1.00 85.19 92 ALA A CA 1
ATOM 726 C C . ALA A 1 92 ? -4.000 8.584 2.101 1.00 85.19 92 ALA A C 1
ATOM 728 O O . ALA A 1 92 ? -3.179 9.402 2.519 1.00 85.19 92 ALA A O 1
ATOM 729 N N . PHE A 1 93 ? -4.180 7.388 2.650 1.00 90.25 93 PHE A N 1
ATOM 730 C CA . PHE A 1 93 ? -3.415 6.837 3.765 1.00 90.25 93 PHE A CA 1
ATOM 731 C C . PHE A 1 93 ? -2.538 5.688 3.277 1.00 90.25 93 PHE A C 1
ATOM 733 O O . PHE A 1 93 ? -2.829 5.063 2.256 1.00 90.25 93 PHE A O 1
ATOM 740 N N . HIS A 1 94 ? -1.468 5.404 4.011 1.00 92.06 94 HIS A N 1
ATOM 741 C CA . HIS A 1 94 ? -0.564 4.295 3.732 1.00 92.06 94 HIS A CA 1
ATOM 742 C C . HIS A 1 94 ? -0.325 3.491 5.002 1.00 92.06 94 HIS A C 1
ATOM 744 O O . HIS A 1 94 ? -0.227 4.055 6.097 1.00 92.06 94 HIS A O 1
ATOM 750 N N . ILE A 1 95 ? -0.236 2.178 4.837 1.00 91.19 95 ILE A N 1
ATOM 751 C CA . ILE A 1 95 ? 0.198 1.264 5.880 1.00 91.19 95 ILE A CA 1
ATOM 752 C C . ILE A 1 95 ? 1.003 0.121 5.265 1.00 91.19 95 ILE A C 1
ATOM 754 O O . ILE A 1 95 ? 0.584 -0.492 4.285 1.00 91.19 95 ILE A O 1
ATOM 758 N N . ASP A 1 96 ? 2.143 -0.195 5.870 1.00 91.38 96 ASP A N 1
ATOM 759 C CA . ASP A 1 96 ? 2.827 -1.468 5.659 1.00 91.38 96 ASP A CA 1
ATOM 760 C C . ASP A 1 96 ? 2.457 -2.414 6.802 1.00 91.38 96 ASP A C 1
ATOM 762 O O . ASP A 1 96 ? 2.846 -2.198 7.951 1.00 91.38 96 ASP A O 1
ATOM 766 N N . VAL A 1 97 ? 1.694 -3.465 6.488 1.00 92.50 97 VAL A N 1
ATOM 767 C CA . VAL A 1 97 ? 1.174 -4.404 7.491 1.00 92.50 97 VAL A CA 1
ATOM 768 C C . VAL A 1 97 ? 2.307 -5.131 8.207 1.00 92.50 97 VAL A C 1
ATOM 770 O O . VAL A 1 97 ? 2.278 -5.237 9.431 1.00 92.50 97 VAL A O 1
ATOM 773 N N . ARG A 1 98 ? 3.337 -5.588 7.482 1.00 90.00 98 ARG A N 1
ATOM 774 C CA . ARG A 1 98 ? 4.472 -6.298 8.094 1.00 90.00 98 ARG A CA 1
ATOM 775 C C . ARG A 1 98 ? 5.212 -5.413 9.079 1.00 90.00 98 ARG A C 1
ATOM 777 O O . ARG A 1 98 ? 5.561 -5.865 10.165 1.00 90.00 98 ARG A O 1
ATOM 784 N N . PHE A 1 99 ? 5.453 -4.169 8.684 1.00 87.88 99 PHE A N 1
ATOM 785 C CA . PHE A 1 99 ? 6.130 -3.207 9.537 1.00 87.88 99 PHE A CA 1
ATOM 786 C C . PHE A 1 99 ? 5.280 -2.856 10.764 1.00 87.88 99 PHE A C 1
ATOM 788 O O . PHE A 1 99 ? 5.769 -2.881 11.892 1.00 87.88 99 PHE A O 1
ATOM 795 N N . GLN A 1 100 ? 3.987 -2.597 10.566 1.00 89.19 100 GLN A N 1
ATOM 796 C CA . GLN A 1 100 ? 3.083 -2.188 11.637 1.00 89.19 100 GLN A CA 1
ATOM 797 C C . GLN A 1 100 ? 2.827 -3.294 12.670 1.00 89.19 100 GLN A C 1
ATOM 799 O O . GLN A 1 100 ? 2.657 -3.003 13.855 1.00 89.19 100 GLN A O 1
ATOM 804 N N . MET A 1 101 ? 2.855 -4.562 12.254 1.00 90.94 101 MET A N 1
ATOM 805 C CA . MET A 1 101 ? 2.726 -5.712 13.156 1.00 90.94 101 MET A CA 1
ATOM 806 C C . MET A 1 101 ? 3.829 -5.782 14.226 1.00 90.94 101 MET A C 1
ATOM 808 O O . MET A 1 101 ? 3.651 -6.466 15.231 1.00 90.94 101 MET A O 1
ATOM 812 N N . ALA A 1 102 ? 4.943 -5.056 14.065 1.00 89.38 102 ALA A N 1
ATOM 813 C CA . ALA A 1 102 ? 5.949 -4.912 15.119 1.00 89.38 102 ALA A CA 1
ATOM 814 C C . ALA A 1 102 ? 5.460 -4.066 16.317 1.00 89.38 102 ALA A C 1
ATOM 816 O O . ALA A 1 102 ? 6.056 -4.124 17.391 1.00 89.38 102 ALA A O 1
ATOM 817 N N . PHE A 1 103 ? 4.382 -3.292 16.151 1.00 88.12 103 PHE A N 1
ATOM 818 C CA . PHE A 1 103 ? 3.898 -2.313 17.134 1.00 88.12 103 PHE A CA 1
ATOM 819 C C . PHE A 1 103 ? 2.432 -2.514 17.537 1.00 88.12 103 PHE A C 1
ATOM 821 O O . PHE A 1 103 ? 2.000 -2.036 18.592 1.00 88.12 103 PHE A O 1
ATOM 828 N N . THR A 1 104 ? 1.641 -3.169 16.691 1.00 90.00 104 THR A N 1
ATOM 829 C CA . THR A 1 104 ? 0.177 -3.219 16.787 1.00 90.00 104 THR A CA 1
ATOM 830 C C . THR A 1 104 ? -0.333 -4.592 16.361 1.00 90.00 104 THR A C 1
ATOM 832 O O . THR A 1 104 ? 0.250 -5.223 15.479 1.00 90.00 104 THR A O 1
ATOM 835 N N . GLN A 1 105 ? -1.405 -5.082 16.983 1.00 93.50 105 GLN A N 1
ATOM 836 C CA . GLN A 1 105 ? -1.977 -6.377 16.625 1.00 93.50 105 GLN A CA 1
ATOM 837 C C . GLN A 1 105 ? -2.678 -6.311 15.262 1.00 93.50 105 GLN A C 1
ATOM 839 O O . GLN A 1 105 ? -3.245 -5.289 14.882 1.00 93.50 105 GLN A O 1
ATOM 844 N N . LEU A 1 106 ? -2.688 -7.428 14.531 1.00 95.25 106 LEU A N 1
ATOM 845 C CA . LEU A 1 106 ? -3.247 -7.473 13.175 1.00 95.25 106 LEU A CA 1
ATOM 846 C C . LEU A 1 106 ? -4.748 -7.123 13.120 1.00 95.25 106 LEU A C 1
ATOM 848 O O . LEU A 1 106 ? -5.192 -6.504 12.159 1.00 95.25 106 LEU A O 1
ATOM 852 N N . HIS A 1 107 ? -5.520 -7.469 14.156 1.00 95.81 107 HIS A N 1
ATOM 853 C CA . HIS A 1 107 ? -6.938 -7.099 14.237 1.00 95.81 107 HIS A CA 1
ATOM 854 C C . HIS A 1 107 ? -7.135 -5.588 14.439 1.00 95.81 107 HIS A C 1
ATOM 856 O O . HIS A 1 107 ? -7.962 -5.001 13.757 1.00 95.81 107 HIS A O 1
ATOM 862 N N . GLU A 1 108 ? -6.313 -4.936 15.270 1.00 94.75 108 GLU A N 1
ATOM 863 C CA . GLU A 1 108 ? -6.344 -3.475 15.440 1.00 94.75 108 GLU A CA 1
ATOM 864 C C . GLU A 1 108 ? -5.995 -2.756 14.122 1.00 94.75 108 GLU A C 1
ATOM 866 O O . GLU A 1 108 ? -6.566 -1.716 13.796 1.00 94.75 108 GLU A O 1
ATOM 871 N N . ILE A 1 109 ? -5.080 -3.329 13.325 1.00 95.12 109 ILE A N 1
ATOM 872 C CA . ILE A 1 109 ? -4.780 -2.837 11.974 1.00 95.12 109 ILE A CA 1
ATOM 873 C C . ILE A 1 109 ? -6.022 -2.944 11.078 1.00 95.12 109 ILE A C 1
ATOM 875 O O . ILE A 1 109 ? -6.356 -1.981 10.388 1.00 95.12 109 ILE A O 1
ATOM 879 N N . ALA A 1 110 ? -6.717 -4.085 11.090 1.00 96.69 110 ALA A N 1
ATOM 880 C CA . ALA A 1 110 ? -7.937 -4.280 10.305 1.00 96.69 110 ALA A CA 1
ATOM 881 C C . ALA A 1 110 ? -9.037 -3.286 10.709 1.00 96.69 110 ALA A C 1
ATOM 883 O O . ALA A 1 110 ? -9.612 -2.636 9.835 1.00 96.69 110 ALA A O 1
ATOM 884 N N . ASP A 1 111 ? -9.261 -3.093 12.010 1.00 95.06 111 ASP A N 1
ATOM 885 C CA . ASP A 1 111 ? -10.231 -2.132 12.546 1.00 95.06 111 ASP A CA 1
ATOM 886 C C . ASP A 1 111 ? -9.918 -0.700 12.089 1.00 95.06 111 ASP A C 1
ATOM 888 O O . ASP A 1 111 ? -10.805 0.037 11.644 1.00 95.06 111 ASP A O 1
ATOM 892 N N . TYR A 1 112 ? -8.639 -0.314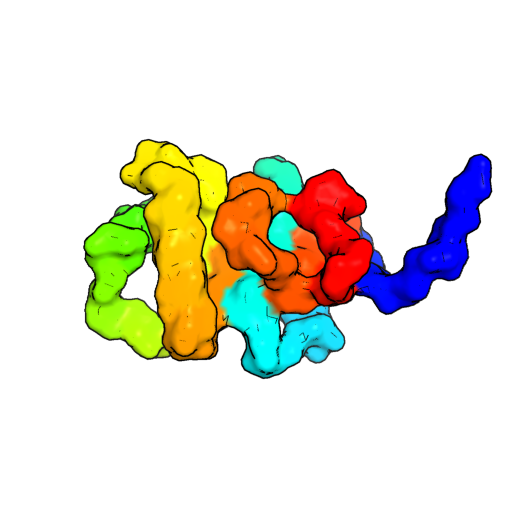 12.105 1.00 93.25 112 TYR A N 1
ATOM 893 C CA . TYR A 1 112 ? -8.201 0.975 11.576 1.00 93.25 112 TYR A CA 1
ATOM 894 C C . TYR A 1 112 ? -8.512 1.124 10.082 1.00 93.25 112 TYR A C 1
ATOM 896 O O . TYR A 1 112 ? -9.101 2.133 9.676 1.00 93.25 112 TYR A O 1
ATOM 904 N N . VAL A 1 113 ? -8.183 0.118 9.262 1.00 94.94 113 VAL A N 1
ATOM 905 C CA . VAL A 1 113 ? -8.498 0.132 7.824 1.00 94.94 113 VAL A CA 1
ATOM 906 C C . VAL A 1 113 ? -10.010 0.235 7.606 1.00 94.94 113 VAL A C 1
ATOM 908 O O . VAL A 1 113 ? -10.448 1.062 6.804 1.00 94.94 113 VAL A O 1
ATOM 911 N N . HIS A 1 114 ? -10.823 -0.523 8.344 1.00 95.50 114 HIS A N 1
ATOM 912 C CA . HIS A 1 114 ? -12.283 -0.427 8.287 1.00 95.50 114 HIS A CA 1
ATOM 913 C C . HIS A 1 114 ? -12.782 0.984 8.605 1.00 95.50 114 HIS A C 1
ATOM 915 O O . HIS A 1 114 ? -13.551 1.546 7.819 1.00 95.50 114 HIS A O 1
ATOM 921 N N . SER A 1 115 ? -12.275 1.603 9.673 1.00 92.31 115 SER A N 1
ATOM 922 C CA . SER A 1 115 ? -12.668 2.960 10.067 1.00 92.31 115 SER A CA 1
ATOM 923 C C . SER A 1 115 ? -12.390 4.003 8.970 1.00 92.31 115 SER A C 1
ATOM 925 O O . SER A 1 115 ? -13.195 4.910 8.737 1.00 92.31 115 SER A O 1
ATOM 927 N N . LEU A 1 116 ? -11.281 3.864 8.231 1.00 91.50 116 LEU A N 1
ATOM 928 C CA . LEU A 1 116 ? -10.956 4.738 7.100 1.00 91.50 116 LEU A CA 1
ATOM 929 C C . LEU A 1 116 ? -11.909 4.522 5.921 1.00 91.50 116 LEU A C 1
ATOM 931 O O . LEU A 1 116 ? -12.376 5.492 5.311 1.00 91.50 116 LEU A O 1
ATOM 935 N N . LEU A 1 117 ? -12.231 3.265 5.613 1.00 93.38 117 LEU A N 1
ATOM 936 C CA . LEU A 1 117 ? -13.141 2.915 4.521 1.00 93.38 117 LEU A CA 1
ATOM 937 C C . LEU A 1 117 ? -14.571 3.412 4.782 1.00 93.38 117 LEU A C 1
ATOM 939 O O . LEU A 1 117 ? -15.210 3.927 3.856 1.00 93.38 117 LEU A O 1
ATOM 943 N N . GLU A 1 118 ? -15.051 3.330 6.025 1.00 92.62 118 GLU A N 1
ATOM 944 C CA . GLU A 1 118 ? -16.341 3.887 6.464 1.00 92.62 118 GLU A CA 1
ATOM 945 C C . GLU A 1 118 ? -16.394 5.408 6.281 1.00 92.62 118 GLU A C 1
ATOM 947 O O . GLU A 1 118 ? -17.372 5.951 5.758 1.00 92.62 118 GLU A O 1
ATOM 952 N N . ARG A 1 119 ? -15.288 6.096 6.587 1.00 90.12 119 ARG A N 1
ATOM 953 C CA . ARG A 1 119 ? -15.098 7.540 6.347 1.00 90.12 119 ARG A CA 1
ATOM 954 C C . ARG A 1 119 ? -14.843 7.888 4.877 1.00 90.12 119 ARG A C 1
ATOM 956 O O . ARG A 1 119 ? -14.516 9.033 4.563 1.00 90.12 119 ARG A O 1
ATOM 963 N N . LYS A 1 120 ? -14.992 6.920 3.966 1.00 91.12 120 LYS A N 1
ATOM 964 C CA . LYS A 1 120 ? -14.781 7.056 2.516 1.00 91.12 120 LYS A CA 1
ATOM 965 C C . LYS A 1 120 ? -13.366 7.516 2.144 1.00 91.12 120 LYS A C 1
ATOM 967 O O . LYS A 1 120 ? -13.181 8.112 1.083 1.00 91.12 120 LYS A O 1
ATOM 972 N N . ARG A 1 121 ? -12.375 7.232 2.990 1.00 90.88 121 ARG A N 1
ATOM 973 C CA . ARG A 1 121 ? -10.968 7.555 2.742 1.00 90.88 121 ARG A CA 1
ATOM 974 C C . ARG A 1 121 ? -10.289 6.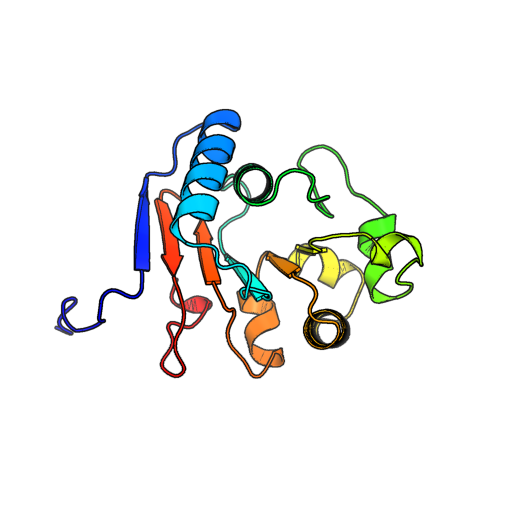437 1.961 1.00 90.88 121 ARG A C 1
ATOM 976 O O . ARG A 1 121 ? -10.626 5.266 2.121 1.00 90.88 121 ARG A O 1
ATOM 983 N N . ARG A 1 122 ? -9.342 6.812 1.099 1.00 94.06 122 ARG A N 1
ATOM 984 C CA . ARG A 1 122 ? -8.500 5.862 0.371 1.00 94.06 122 ARG A CA 1
ATOM 985 C C . ARG A 1 122 ? -7.319 5.440 1.239 1.00 94.06 122 ARG A C 1
ATOM 987 O O . ARG A 1 122 ? -6.676 6.291 1.840 1.00 94.06 122 ARG A O 1
ATOM 994 N N . ILE A 1 123 ? -6.996 4.157 1.245 1.00 94.94 123 ILE A N 1
ATOM 995 C CA . ILE A 1 123 ? -5.852 3.574 1.931 1.00 94.94 123 ILE A CA 1
ATOM 996 C C . ILE A 1 123 ? -5.115 2.598 1.010 1.00 94.94 123 ILE A C 1
ATOM 998 O O . ILE A 1 123 ? -5.719 1.754 0.346 1.00 94.94 123 ILE A O 1
ATOM 1002 N N . VAL A 1 124 ? -3.794 2.745 0.979 1.00 95.62 124 VAL A N 1
ATOM 1003 C CA . VAL A 1 124 ? -2.848 1.856 0.307 1.00 95.62 124 VAL A CA 1
ATOM 1004 C C . VAL A 1 124 ? -2.228 0.945 1.360 1.00 95.62 124 VAL A C 1
ATOM 1006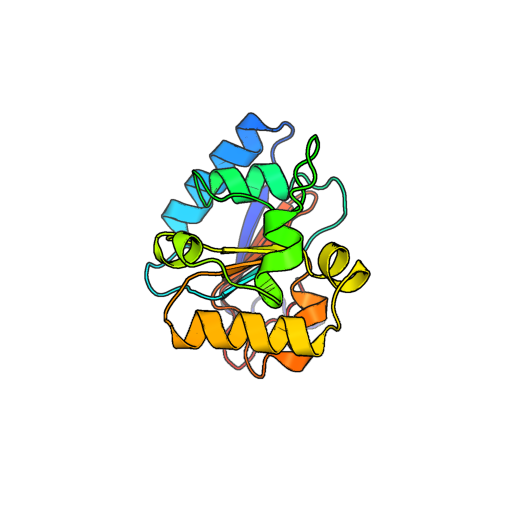 O O . VAL A 1 124 ? -1.643 1.429 2.328 1.00 95.62 124 VAL A O 1
ATOM 1009 N N . VAL A 1 125 ? -2.373 -0.365 1.179 1.00 95.38 125 VAL A N 1
ATOM 1010 C CA . VAL A 1 125 ? -1.943 -1.387 2.137 1.00 95.38 125 VAL A CA 1
ATOM 1011 C C . VAL A 1 125 ? -0.852 -2.242 1.505 1.00 95.38 125 VAL A C 1
ATOM 1013 O O . VAL A 1 125 ? -1.131 -3.046 0.617 1.00 95.38 125 VAL A O 1
ATOM 1016 N N . GLU A 1 126 ? 0.387 -2.098 1.963 1.00 93.94 126 GLU A N 1
ATOM 1017 C CA . GLU A 1 126 ? 1.473 -3.015 1.612 1.00 93.94 126 GLU A CA 1
ATOM 1018 C C . GLU A 1 126 ? 1.410 -4.297 2.437 1.00 93.94 126 GLU A C 1
ATOM 1020 O O . GLU A 1 126 ? 1.042 -4.283 3.614 1.00 93.94 126 GLU A O 1
ATOM 1025 N N . HIS A 1 127 ? 1.783 -5.411 1.801 1.00 93.00 127 HIS A N 1
ATOM 1026 C CA . HIS A 1 127 ? 1.608 -6.762 2.340 1.00 93.00 127 HIS A CA 1
ATOM 1027 C C . HIS A 1 127 ? 0.130 -7.069 2.635 1.00 93.00 127 HIS A C 1
ATOM 1029 O O . HIS A 1 127 ? -0.216 -7.676 3.651 1.00 93.00 127 HIS A O 1
ATOM 1035 N N . PHE A 1 128 ? -0.755 -6.640 1.726 1.00 95.81 128 PHE A N 1
ATOM 1036 C CA . PHE A 1 128 ? -2.209 -6.761 1.879 1.00 95.81 128 PHE A CA 1
ATOM 1037 C C . PHE A 1 128 ? -2.681 -8.200 2.104 1.00 95.81 128 PHE A C 1
ATOM 1039 O O . PHE A 1 128 ? -3.670 -8.421 2.799 1.00 95.81 128 PHE A O 1
ATOM 1046 N N . ASN A 1 129 ? -1.962 -9.182 1.569 1.00 95.12 129 ASN A N 1
ATOM 1047 C CA . ASN A 1 129 ? -2.277 -10.592 1.747 1.00 95.12 129 ASN A CA 1
ATOM 1048 C C . ASN A 1 129 ? -2.312 -11.030 3.225 1.00 95.12 129 ASN A C 1
ATOM 1050 O O . ASN A 1 129 ? -3.107 -11.892 3.581 1.00 95.12 129 ASN A O 1
ATOM 1054 N N . LEU A 1 130 ? -1.541 -10.382 4.107 1.00 95.75 130 LEU A N 1
ATOM 1055 C CA . LEU A 1 130 ? -1.596 -10.638 5.551 1.00 95.75 130 LEU A CA 1
ATOM 1056 C C . LEU A 1 130 ? -2.879 -10.102 6.196 1.00 95.75 130 LEU A C 1
ATOM 1058 O O . LEU A 1 130 ? -3.391 -10.698 7.138 1.00 95.75 130 LEU A O 1
ATOM 1062 N N . LEU A 1 131 ? -3.393 -8.97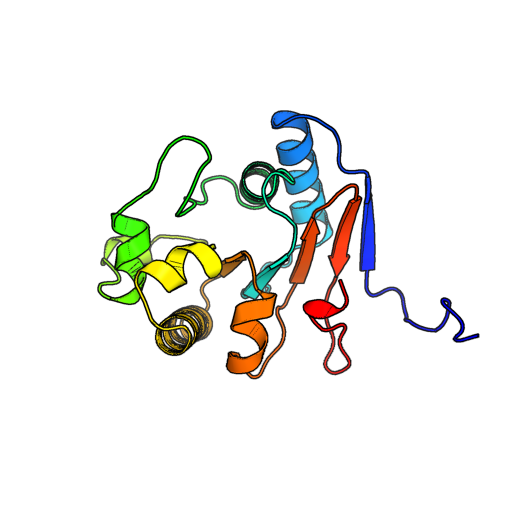6 5.698 1.00 96.62 131 LEU A N 1
ATOM 1063 C CA . LEU A 1 131 ? -4.580 -8.318 6.243 1.00 96.62 131 LEU A CA 1
ATOM 1064 C C . LEU A 1 131 ? -5.880 -8.896 5.669 1.00 96.62 131 LEU A C 1
ATOM 1066 O O . LEU A 1 131 ? -6.894 -8.953 6.361 1.00 96.62 131 LEU A O 1
ATOM 1070 N N . PHE A 1 132 ? -5.845 -9.347 4.414 1.00 96.19 132 PHE A N 1
ATOM 1071 C CA . PHE A 1 132 ? -6.990 -9.843 3.651 1.00 96.19 132 PHE A CA 1
ATOM 1072 C C . PHE A 1 132 ? -7.912 -10.818 4.411 1.00 96.19 132 PHE A C 1
ATOM 1074 O O . PHE A 1 132 ? -9.126 -10.601 4.355 1.00 96.19 132 PHE A O 1
ATOM 1081 N N . PRO A 1 133 ? -7.412 -11.818 5.173 1.00 95.44 133 PRO A N 1
ATOM 1082 C CA . PRO A 1 133 ? -8.273 -12.741 5.919 1.00 95.44 133 PRO A CA 1
ATOM 1083 C C . PRO A 1 133 ? -9.192 -12.069 6.948 1.00 95.44 133 PRO A C 1
ATOM 1085 O O . PRO A 1 133 ? -10.226 -12.637 7.291 1.00 95.44 133 PRO A O 1
ATOM 1088 N N . LEU A 1 134 ? -8.837 -10.876 7.436 1.00 96.25 134 LEU A N 1
ATOM 1089 C CA . LEU A 1 134 ? -9.613 -10.128 8.430 1.00 96.25 134 LEU A CA 1
ATOM 1090 C C . LEU A 1 134 ? -10.533 -9.066 7.816 1.00 96.25 134 LEU A C 1
ATOM 1092 O O . LEU A 1 134 ? -11.423 -8.577 8.499 1.00 96.25 134 LEU A O 1
ATOM 1096 N N . MET A 1 135 ? -10.356 -8.718 6.537 1.00 94.62 135 MET A N 1
ATOM 1097 C CA . MET A 1 135 ? -11.079 -7.596 5.922 1.00 94.62 135 MET A CA 1
ATOM 1098 C C . MET A 1 135 ? -12.535 -7.911 5.559 1.00 94.62 135 MET A C 1
ATOM 1100 O O . MET A 1 135 ? -13.304 -6.995 5.270 1.00 94.62 135 MET A O 1
ATOM 1104 N N . GLY A 1 136 ? -12.912 -9.190 5.442 1.00 91.56 136 GLY A N 1
ATOM 1105 C CA . GLY A 1 136 ? -14.249 -9.609 4.985 1.00 91.56 136 GLY A CA 1
ATOM 1106 C C . GLY A 1 136 ? -14.614 -9.185 3.548 1.00 91.56 136 GLY A C 1
ATOM 1107 O O . GLY A 1 136 ? -15.726 -9.435 3.088 1.00 91.56 136 GLY A O 1
ATOM 1108 N N . ARG A 1 137 ? -13.688 -8.543 2.827 1.00 91.44 137 ARG A N 1
ATOM 1109 C CA . ARG A 1 137 ? -13.805 -8.094 1.435 1.00 91.44 137 ARG A CA 1
ATOM 1110 C C . ARG A 1 137 ? -12.437 -8.101 0.766 1.00 91.44 137 ARG A C 1
ATOM 1112 O O . ARG A 1 137 ? -11.408 -8.035 1.436 1.00 91.44 137 ARG A O 1
ATOM 1119 N N . ASN A 1 138 ? -12.436 -8.101 -0.561 1.00 93.75 138 ASN A N 1
ATOM 1120 C CA . ASN A 1 138 ? -11.216 -7.877 -1.323 1.00 93.75 138 ASN A CA 1
ATOM 1121 C C . ASN A 1 138 ? -10.905 -6.375 -1.474 1.00 93.75 138 ASN A C 1
ATOM 1123 O O . ASN A 1 138 ? -11.764 -5.518 -1.220 1.00 93.75 138 ASN A O 1
ATOM 1127 N N . ALA A 1 139 ? -9.674 -6.073 -1.884 1.00 95.88 139 ALA A N 1
ATOM 1128 C CA . ALA A 1 139 ? -9.280 -4.742 -2.324 1.00 95.88 139 ALA A CA 1
ATOM 1129 C C . ALA A 1 139 ? -10.015 -4.357 -3.617 1.00 95.88 139 ALA A C 1
ATOM 1131 O O . ALA A 1 139 ? -10.399 -5.219 -4.407 1.00 95.88 139 ALA A O 1
ATOM 1132 N N . ASP A 1 140 ? -10.191 -3.055 -3.835 1.00 95.88 140 ASP A N 1
ATOM 1133 C CA . ASP A 1 140 ? -10.783 -2.526 -5.069 1.00 95.88 140 ASP A CA 1
ATOM 1134 C C . ASP A 1 140 ? -9.807 -2.664 -6.248 1.00 95.88 140 ASP A C 1
ATOM 1136 O O . ASP A 1 140 ? -10.218 -2.857 -7.394 1.00 95.88 140 ASP A O 1
ATOM 1140 N N . LEU A 1 141 ? -8.509 -2.595 -5.942 1.00 95.81 141 LEU A N 1
ATOM 1141 C CA . LEU A 1 141 ? -7.397 -2.807 -6.858 1.00 95.81 141 LEU A CA 1
ATOM 1142 C C . LEU A 1 141 ? -6.270 -3.527 -6.106 1.00 95.81 141 LEU A C 1
ATOM 1144 O O . LEU A 1 141 ? -5.903 -3.104 -5.007 1.00 95.81 141 LEU A O 1
ATOM 1148 N N . ILE A 1 142 ? -5.719 -4.591 -6.689 1.00 96.31 142 ILE A N 1
ATOM 1149 C CA . ILE A 1 142 ? -4.508 -5.261 -6.198 1.00 96.31 142 ILE A CA 1
ATOM 1150 C C . ILE A 1 142 ? -3.382 -5.037 -7.195 1.00 96.31 142 ILE A C 1
ATOM 1152 O O . ILE A 1 142 ? -3.587 -5.124 -8.406 1.00 96.31 142 ILE A O 1
ATOM 1156 N N . ILE A 1 143 ? -2.190 -4.771 -6.674 1.00 96.19 143 ILE A N 1
ATOM 1157 C CA . ILE A 1 143 ? -0.981 -4.604 -7.463 1.00 96.19 143 ILE A CA 1
ATOM 1158 C C . ILE A 1 143 ? 0.092 -5.548 -6.934 1.00 96.19 143 ILE A C 1
ATOM 1160 O O . ILE A 1 143 ? 0.569 -5.380 -5.811 1.00 96.19 143 ILE A O 1
ATOM 1164 N N . GLY A 1 144 ? 0.466 -6.524 -7.755 1.00 95.00 144 GLY A N 1
ATOM 1165 C CA . GLY A 1 144 ? 1.651 -7.353 -7.563 1.00 95.00 144 GLY A CA 1
ATOM 1166 C C . GLY A 1 144 ? 2.877 -6.663 -8.155 1.00 95.00 144 GLY A C 1
ATOM 1167 O O . GLY A 1 144 ? 2.816 -6.176 -9.284 1.00 95.00 144 GLY A O 1
ATOM 1168 N N . ILE A 1 145 ? 3.974 -6.594 -7.401 1.00 92.56 145 ILE A N 1
ATOM 1169 C CA . ILE A 1 145 ? 5.230 -5.945 -7.796 1.00 92.56 145 ILE A CA 1
ATOM 1170 C C . ILE A 1 145 ? 6.387 -6.938 -7.631 1.00 92.56 145 ILE A C 1
ATOM 1172 O O . ILE A 1 145 ? 6.743 -7.311 -6.512 1.00 92.56 145 ILE A O 1
ATOM 1176 N N . GLY A 1 146 ? 7.002 -7.316 -8.750 1.00 90.19 146 GLY A N 1
ATOM 1177 C CA . GLY A 1 146 ? 8.204 -8.147 -8.829 1.00 90.19 146 GLY A CA 1
ATOM 1178 C C . GLY A 1 146 ? 9.041 -7.775 -10.056 1.00 90.19 146 GLY A C 1
ATOM 1179 O O . GLY A 1 146 ? 9.258 -6.594 -10.325 1.00 90.19 146 GLY A O 1
ATOM 1180 N N . GLU A 1 147 ? 9.488 -8.768 -10.831 1.00 87.44 147 GLU A N 1
ATOM 1181 C CA . GLU A 1 147 ? 10.084 -8.527 -12.164 1.00 87.44 147 GLU A CA 1
ATOM 1182 C C . GLU A 1 147 ? 9.077 -7.901 -13.146 1.00 87.44 147 GLU A C 1
ATOM 1184 O O . GLU A 1 147 ? 9.438 -7.198 -14.094 1.00 87.44 147 GLU A O 1
ATOM 1189 N N . GLU A 1 148 ? 7.795 -8.117 -12.873 1.00 91.31 148 GLU A N 1
ATOM 1190 C CA . GLU A 1 148 ? 6.666 -7.543 -13.579 1.00 91.31 148 GLU A CA 1
ATOM 1191 C C . GLU A 1 148 ? 5.713 -6.893 -12.575 1.00 91.31 148 GLU A C 1
ATOM 1193 O O . GLU A 1 148 ? 5.722 -7.192 -11.377 1.00 91.31 148 GLU A O 1
ATOM 1198 N N . ILE A 1 149 ? 4.889 -5.979 -13.077 1.00 94.12 149 ILE A N 1
ATOM 1199 C CA . ILE A 1 149 ? 3.812 -5.349 -12.326 1.00 94.12 149 ILE A CA 1
ATOM 1200 C C . ILE A 1 149 ? 2.494 -5.894 -12.851 1.00 94.12 149 ILE A C 1
ATOM 1202 O O . ILE A 1 149 ? 2.161 -5.703 -14.024 1.00 94.12 149 ILE A O 1
ATOM 1206 N N . ILE A 1 150 ? 1.743 -6.549 -11.973 1.00 94.19 150 ILE A N 1
ATOM 1207 C CA . ILE A 1 150 ? 0.431 -7.118 -12.271 1.00 94.19 150 ILE A CA 1
ATOM 1208 C C . ILE A 1 150 ? -0.615 -6.261 -11.571 1.00 94.19 150 ILE A C 1
ATOM 1210 O O . ILE A 1 150 ? -0.605 -6.130 -10.352 1.00 94.19 150 ILE A O 1
ATOM 1214 N N . VAL A 1 151 ? -1.528 -5.678 -12.337 1.00 95.62 151 VAL A N 1
ATOM 1215 C CA . VAL A 1 151 ? -2.628 -4.851 -11.834 1.00 95.62 151 VAL A CA 1
ATOM 1216 C C . VAL A 1 151 ? -3.918 -5.621 -12.008 1.00 95.62 151 VAL A C 1
ATOM 1218 O O . VAL A 1 151 ? -4.233 -6.032 -13.121 1.00 95.62 151 VAL A O 1
ATOM 1221 N N . VAL A 1 152 ? -4.671 -5.809 -10.930 1.00 93.94 152 VAL A N 1
ATOM 1222 C CA . VAL A 1 152 ? -5.863 -6.655 -10.920 1.00 93.94 152 VAL A CA 1
ATOM 1223 C C . VAL A 1 152 ? -7.020 -5.945 -10.242 1.00 93.94 152 VAL A C 1
ATOM 1225 O O . VAL A 1 152 ? -6.849 -5.371 -9.168 1.00 93.94 152 VAL A O 1
ATOM 1228 N N . ARG A 1 153 ? -8.216 -6.034 -10.829 1.00 93.00 153 ARG A N 1
ATOM 1229 C CA . ARG A 1 153 ? -9.470 -5.611 -10.188 1.00 93.00 153 ARG A CA 1
ATOM 1230 C C . ARG A 1 153 ? -10.260 -6.842 -9.741 1.00 93.00 153 ARG A C 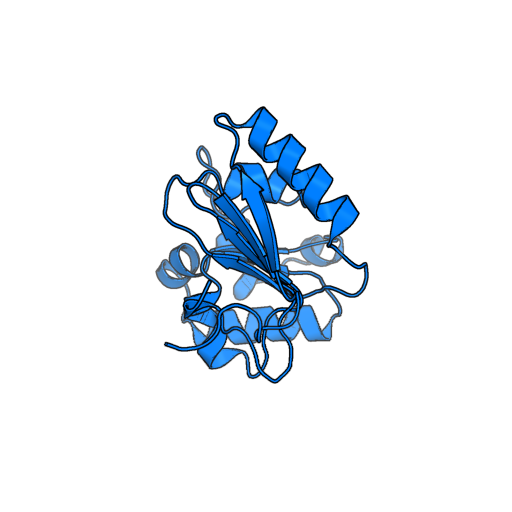1
ATOM 1232 O O . ARG A 1 153 ? -10.927 -7.455 -10.575 1.00 93.00 153 ARG A O 1
ATOM 1239 N N . PRO A 1 154 ? -10.195 -7.236 -8.460 1.00 90.94 154 PRO A N 1
ATOM 1240 C CA . PRO A 1 154 ? -10.843 -8.456 -8.010 1.00 90.94 154 PRO A CA 1
ATOM 1241 C C . PRO A 1 154 ? -12.364 -8.357 -8.099 1.00 90.94 154 PRO A C 1
ATOM 1243 O O . PRO A 1 154 ? -12.966 -7.326 -7.803 1.00 90.94 154 PRO A O 1
ATOM 1246 N N . SER A 1 155 ? -12.994 -9.466 -8.464 1.00 85.81 155 SER A N 1
ATOM 1247 C CA . SER A 1 155 ? -14.439 -9.654 -8.347 1.00 85.81 155 SER A CA 1
ATOM 1248 C C . SER A 1 155 ? -14.775 -10.428 -7.069 1.00 85.81 155 SER A C 1
ATOM 1250 O O . SER A 1 155 ? -13.888 -10.880 -6.341 1.00 85.81 155 SER A O 1
ATOM 1252 N N . VAL A 1 156 ? -16.065 -10.676 -6.830 1.00 79.06 156 VAL A N 1
ATOM 1253 C CA . VAL A 1 156 ? -16.515 -11.615 -5.784 1.00 79.06 156 VAL A CA 1
ATOM 1254 C C . VAL A 1 156 ? -15.945 -13.032 -5.960 1.00 79.06 156 VAL A C 1
ATOM 1256 O O . VAL A 1 156 ? -15.895 -13.789 -4.998 1.00 79.06 156 VAL A O 1
ATOM 1259 N N . PHE A 1 157 ? -15.474 -13.379 -7.163 1.00 80.69 157 PHE A N 1
ATOM 1260 C CA . PHE A 1 157 ? -14.835 -14.661 -7.479 1.00 80.69 157 PHE A CA 1
ATOM 1261 C C . PHE A 1 157 ? -13.299 -14.598 -7.463 1.00 80.69 157 PHE A C 1
ATOM 1263 O O . PHE A 1 157 ? -12.635 -15.555 -7.859 1.00 80.69 157 PHE A O 1
ATOM 1270 N N . GLY A 1 158 ? -12.725 -13.482 -7.010 1.00 78.44 158 GLY A N 1
ATOM 1271 C CA . GLY A 1 158 ? -11.285 -13.270 -6.941 1.00 78.44 158 GLY A CA 1
ATOM 1272 C C . GLY A 1 158 ? -10.709 -12.531 -8.157 1.00 78.44 158 GLY A C 1
ATOM 1273 O O . GLY A 1 158 ? -11.457 -11.861 -8.882 1.00 78.44 158 GLY A O 1
ATOM 1274 N N . PRO A 1 159 ? -9.383 -12.624 -8.369 1.00 85.19 159 PRO A N 1
ATOM 1275 C CA . PRO A 1 159 ? -8.434 -13.473 -7.627 1.00 85.19 159 PRO A CA 1
ATOM 1276 C C . PRO A 1 159 ? -8.193 -13.019 -6.177 1.00 85.19 159 PRO A C 1
ATOM 1278 O O . PRO A 1 159 ? -8.475 -11.875 -5.812 1.00 85.19 159 PRO A O 1
ATOM 1281 N N . SER A 1 160 ? -7.708 -13.936 -5.333 1.00 86.38 160 SER A N 1
ATOM 1282 C CA . SER A 1 160 ? -7.261 -13.606 -3.976 1.00 86.38 160 SER A CA 1
ATOM 1283 C C . SER A 1 160 ? -5.852 -13.001 -4.005 1.00 86.38 160 SER A C 1
ATOM 1285 O O . SER A 1 160 ? -5.078 -13.322 -4.910 1.00 86.38 160 SER A O 1
ATOM 1287 N N . PRO A 1 161 ? -5.486 -12.181 -3.006 1.00 85.56 161 PRO A N 1
ATOM 1288 C CA . PRO A 1 161 ? -4.139 -11.627 -2.869 1.00 85.56 161 PRO A CA 1
ATOM 1289 C C . PRO A 1 161 ? -3.014 -12.660 -3.010 1.00 85.56 161 PRO A C 1
ATOM 1291 O O . PRO A 1 161 ? -2.092 -12.434 -3.775 1.00 85.56 161 PRO A O 1
ATOM 1294 N N . ASP A 1 162 ? -3.120 -13.823 -2.359 1.00 86.12 162 ASP A N 1
ATOM 1295 C CA . ASP A 1 162 ? -2.069 -14.859 -2.396 1.00 86.12 162 ASP A CA 1
ATOM 1296 C C . ASP A 1 162 ? -1.888 -15.549 -3.761 1.00 86.12 162 ASP A C 1
ATOM 1298 O O . ASP A 1 162 ? -0.995 -16.376 -3.923 1.00 86.12 162 ASP A O 1
ATOM 1302 N N . SER A 1 163 ? -2.764 -15.270 -4.730 1.00 82.94 163 SER A N 1
ATOM 1303 C CA . SER A 1 163 ? -2.692 -15.838 -6.084 1.00 82.94 163 SER A CA 1
ATOM 1304 C C . SER A 1 163 ? -2.096 -14.887 -7.126 1.00 82.94 163 SER A C 1
ATOM 1306 O O . SER A 1 163 ? -2.092 -15.230 -8.309 1.00 82.94 163 SER A O 1
ATOM 1308 N N . ILE A 1 164 ? -1.646 -13.705 -6.692 1.00 80.31 164 ILE A N 1
ATOM 1309 C CA . ILE A 1 164 ? -1.069 -12.641 -7.525 1.00 80.31 164 ILE A CA 1
ATOM 1310 C C . ILE A 1 164 ? 0.435 -12.556 -7.287 1.00 80.31 164 ILE A C 1
ATOM 1312 O O . ILE A 1 164 ? 0.846 -12.596 -6.107 1.00 80.31 164 ILE A O 1
#

Foldseek 3Di:
DPDPPPPPCFKDKFAQDDDLVSLLCVLLVCLVVPPDPQFAFEEEEEDPPLNVVSSVCSVPPPADECDDPVDHDVCLLCCLVDVDPVVVPDQEHEDEQVVSVVPDPLLSVLVSSVVCVVVVHHYYYYVCLSNVVNNVDDGCWYWYGHSMIMIGGADVVDDHNVVD

Secondary structure (DSSP, 8-state):
---GGGS-S-EEEEE--SSHHHHHHHHHHHHHHH--TT--EEEEEE-TTSSHHHHHHHHSTT---SEETTEE-HHHHHTTT---GGGGG-SEEEEEHHHHTTTS-HHHHHHHHHHHHHTT-EEEEETHHHHHHHHSS--SEEEEESSEEEEE--BTTB--GGG-

Sequence (164 aa):
MRSFIQQYMVSAQYFAPRGKERLMFLGEQIAHKHLSYTDRLIGIIGDAGAGKSSFVKGMFPGLQLSNDDDIVRPDKIMQIRDPFPDLEQATAFHIDVRFQMAFTQLHEIADYVHSLLERKRRIVVEHFNLLFPLMGRNADLIIGIGEEIIVVRPSVFGPSPDSI